Protein AF-A0A8T6RN78-F1 (afdb_monomer)

Radius of gyration: 11.67 Å; Cα contacts (8 Å, |Δi|>4): 93; chains: 1; bounding box: 35×21×26 Å

pLDDT: mean 88.54, std 10.12, range [36.47, 95.25]

Solvent-accessible surface area (backbone atoms only — not comparable to full-atom values): 4803 Å² total; per-residue (Å²): 136,47,59,30,59,59,52,7,47,56,47,12,69,76,64,74,46,59,44,72,60,31,22,48,49,43,43,50,17,22,54,76,65,76,44,61,52,81,76,55,44,48,72,54,52,49,50,28,44,70,65,36,37,43,53,51,33,55,75,71,66,46,80,62,41,68,59,53,47,52,49,53,52,50,54,48,58,78,45,34,79,78,33,64,74,82,127

Structure (mmCIF, N/CA/C/O backbone):
data_AF-A0A8T6RN78-F1
#
_entry.id   AF-A0A8T6RN78-F1
#
loop_
_atom_site.group_PDB
_atom_site.id
_atom_site.type_symbol
_atom_site.label_atom_id
_atom_site.label_alt_id
_atom_site.label_comp_id
_atom_site.label_asym_id
_atom_site.label_entity_id
_atom_site.label_seq_id
_atom_site.pdbx_PDB_ins_code
_atom_site.Cartn_x
_atom_site.Cartn_y
_atom_site.Cartn_z
_atom_site.occupancy
_atom_site.B_iso_or_equiv
_atom_site.auth_seq_id
_atom_site.auth_comp_id
_atom_site.auth_asym_id
_atom_site.auth_atom_id
_atom_site.pdbx_PDB_model_num
ATOM 1 N N . MET A 1 1 ? 14.941 -5.679 4.151 1.00 64.00 1 MET A N 1
ATOM 2 C CA . MET A 1 1 ? 13.570 -5.395 4.637 1.00 64.00 1 MET A CA 1
ATOM 3 C C . MET A 1 1 ? 12.656 -5.370 3.427 1.00 64.00 1 MET A C 1
ATOM 5 O O . MET A 1 1 ? 13.010 -4.697 2.467 1.00 64.00 1 MET A O 1
ATOM 9 N N . LYS A 1 2 ? 11.552 -6.125 3.420 1.00 83.50 2 LYS A N 1
ATOM 10 C CA . LYS A 1 2 ? 10.688 -6.223 2.232 1.00 83.50 2 LYS A CA 1
ATOM 11 C C . LYS A 1 2 ? 9.705 -5.050 2.171 1.00 83.50 2 LYS A C 1
ATOM 13 O O . LYS A 1 2 ? 9.233 -4.591 3.212 1.00 83.50 2 LYS A O 1
ATOM 18 N N . ALA A 1 3 ? 9.355 -4.588 0.968 1.00 85.62 3 ALA A N 1
ATOM 19 C CA . ALA A 1 3 ? 8.437 -3.457 0.791 1.00 85.62 3 ALA A CA 1
ATOM 20 C C . ALA A 1 3 ? 7.078 -3.647 1.509 1.00 85.62 3 ALA A C 1
ATOM 22 O O . ALA A 1 3 ? 6.638 -2.710 2.178 1.00 85.62 3 ALA A O 1
ATOM 23 N N . PRO A 1 4 ? 6.438 -4.838 1.499 1.00 90.31 4 PRO A N 1
ATOM 24 C CA . PRO A 1 4 ? 5.186 -5.052 2.224 1.00 90.31 4 PRO A CA 1
ATOM 25 C C . PRO A 1 4 ? 5.308 -4.956 3.743 1.00 90.31 4 PRO A C 1
ATOM 27 O O . PRO A 1 4 ? 4.359 -4.537 4.395 1.00 90.31 4 PRO A O 1
ATOM 30 N N . GLU A 1 5 ? 6.452 -5.331 4.315 1.00 91.06 5 GLU A N 1
ATOM 31 C CA . GLU A 1 5 ? 6.697 -5.231 5.759 1.00 91.06 5 GLU A CA 1
ATOM 32 C C . GLU A 1 5 ? 6.929 -3.776 6.167 1.00 91.06 5 GLU A C 1
ATOM 34 O O . GLU A 1 5 ? 6.341 -3.304 7.140 1.00 91.06 5 GLU A O 1
ATOM 39 N N . PHE A 1 6 ? 7.735 -3.053 5.384 1.00 91.56 6 PHE A N 1
ATOM 40 C CA . PHE A 1 6 ? 8.005 -1.633 5.592 1.00 91.56 6 PHE A CA 1
ATOM 41 C C . PHE A 1 6 ? 6.726 -0.791 5.501 1.00 91.56 6 PHE A C 1
ATOM 43 O O . PHE A 1 6 ? 6.362 -0.095 6.449 1.00 91.56 6 PHE A O 1
ATOM 50 N N . LEU A 1 7 ? 6.001 -0.901 4.385 1.00 93.31 7 LEU A N 1
ATOM 51 C CA . LEU A 1 7 ? 4.762 -0.155 4.162 1.00 93.31 7 LEU A CA 1
ATOM 52 C C . LEU A 1 7 ? 3.639 -0.629 5.088 1.00 93.31 7 LEU A C 1
ATOM 54 O O . LEU A 1 7 ? 2.841 0.179 5.559 1.00 93.31 7 LEU A O 1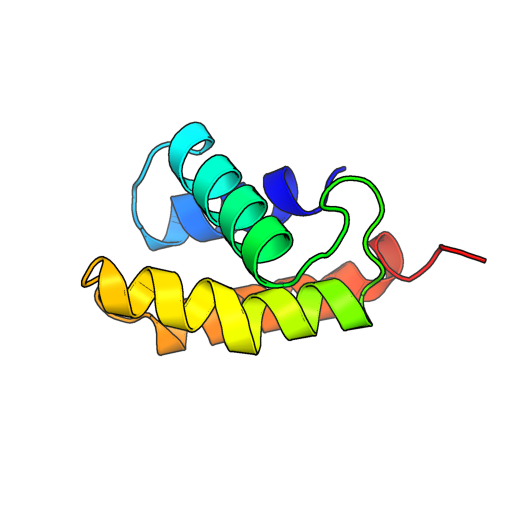
ATOM 58 N N . GLY A 1 8 ? 3.592 -1.931 5.382 1.00 94.06 8 GLY A N 1
ATOM 59 C CA . GLY A 1 8 ? 2.631 -2.515 6.310 1.00 94.06 8 GLY A CA 1
ATOM 60 C C . GLY A 1 8 ? 2.762 -1.941 7.718 1.00 94.06 8 GLY A C 1
ATOM 61 O O . GLY A 1 8 ? 1.741 -1.708 8.362 1.00 94.06 8 GLY A O 1
ATOM 62 N N . LYS A 1 9 ? 3.988 -1.652 8.177 1.00 94.69 9 LYS A N 1
ATOM 63 C CA . LYS A 1 9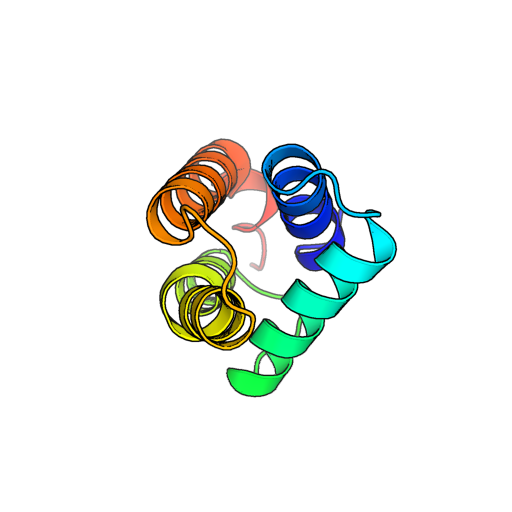 ? 4.235 -1.016 9.479 1.00 94.69 9 LYS A CA 1
ATOM 64 C C . LYS A 1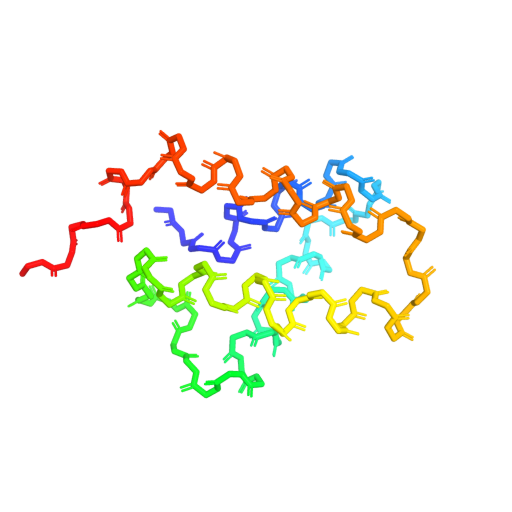 9 ? 3.676 0.402 9.536 1.00 94.69 9 LYS A C 1
ATOM 66 O O . LYS A 1 9 ? 2.915 0.707 10.447 1.00 94.69 9 LYS A O 1
ATOM 71 N N . ILE A 1 10 ? 3.973 1.224 8.532 1.00 93.62 10 ILE A N 1
ATOM 7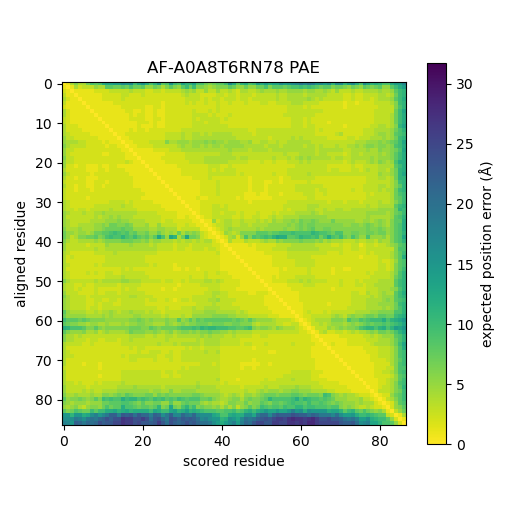2 C CA . ILE A 1 10 ? 3.469 2.603 8.468 1.00 93.62 10 ILE A CA 1
ATOM 73 C C . ILE A 1 10 ? 1.937 2.603 8.382 1.00 93.62 10 ILE A C 1
ATOM 75 O O . ILE A 1 10 ? 1.263 3.351 9.082 1.00 93.62 10 ILE A O 1
ATOM 79 N N . LEU A 1 11 ? 1.362 1.714 7.567 1.00 93.44 11 LEU A N 1
ATOM 80 C CA . LEU A 1 11 ? -0.089 1.591 7.439 1.00 93.44 11 LEU A CA 1
ATOM 81 C C . LEU A 1 11 ? -0.754 1.105 8.739 1.00 93.44 11 LEU A C 1
ATOM 83 O O . LEU A 1 11 ? -1.864 1.530 9.054 1.00 93.44 11 LEU A O 1
ATOM 87 N N . ALA A 1 12 ? -0.103 0.221 9.496 1.00 94.50 12 ALA A N 1
ATOM 88 C CA . ALA A 1 12 ? -0.584 -0.227 10.801 1.00 94.50 12 ALA A CA 1
ATOM 89 C C . ALA A 1 12 ? -0.608 0.920 11.820 1.00 94.50 12 ALA A C 1
ATOM 91 O O . ALA A 1 12 ? -1.599 1.071 12.531 1.00 94.50 12 ALA A O 1
ATOM 92 N N . GLU A 1 13 ? 0.432 1.757 11.836 1.00 93.94 13 GLU A N 1
ATOM 93 C CA . GLU A 1 13 ? 0.510 2.953 12.684 1.00 93.94 13 GLU A CA 1
ATOM 94 C C . GLU A 1 13 ? -0.607 3.954 12.358 1.00 93.94 13 GLU A C 1
ATOM 96 O O . GLU A 1 13 ? -1.269 4.447 13.267 1.00 93.94 13 GLU A O 1
ATOM 101 N N . GLU A 1 14 ? -0.887 4.194 11.074 1.00 91.88 14 GLU A N 1
ATOM 102 C CA . GLU A 1 14 ? -1.926 5.149 10.662 1.00 91.88 14 GLU A CA 1
ATOM 103 C C . GLU A 1 14 ? -3.358 4.655 10.890 1.00 91.88 14 GLU A C 1
ATOM 105 O O . GLU A 1 14 ? -4.279 5.452 11.054 1.00 91.88 14 GLU A O 1
ATOM 110 N N . THR A 1 15 ? -3.575 3.341 10.850 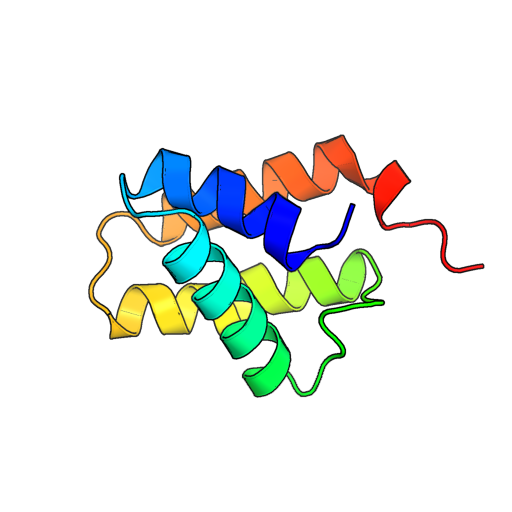1.00 89.25 15 THR A N 1
ATOM 111 C CA . THR A 1 15 ? -4.929 2.762 10.897 1.00 89.25 15 THR A CA 1
ATOM 112 C C . THR A 1 15 ? -5.264 2.109 12.234 1.00 89.25 15 THR A C 1
ATOM 114 O O . THR A 1 15 ? -6.399 1.671 12.426 1.00 89.25 15 THR A O 1
ATOM 117 N N . GLY A 1 16 ? -4.287 1.975 13.138 1.00 90.00 16 GLY A N 1
ATOM 118 C CA . GLY A 1 16 ? -4.413 1.211 14.382 1.00 90.00 16 GLY A CA 1
ATOM 119 C C . GLY A 1 16 ? -4.646 -0.291 14.167 1.00 90.00 16 GLY A C 1
ATOM 120 O O . GLY A 1 16 ? -5.011 -1.007 15.101 1.00 90.00 16 GLY A O 1
ATOM 121 N N . LYS A 1 17 ? -4.486 -0.794 12.936 1.00 90.25 17 LYS A N 1
ATOM 122 C CA . LYS A 1 17 ? -4.720 -2.202 12.593 1.00 90.25 17 LYS A CA 1
ATOM 123 C C . LYS A 1 17 ? -3.465 -3.038 12.825 1.00 90.25 17 LYS A C 1
ATOM 125 O O . LYS A 1 17 ? -2.343 -2.548 12.842 1.00 90.25 17 LYS A O 1
ATOM 130 N N . LYS A 1 18 ? -3.654 -4.353 12.969 1.00 92.19 18 LYS A N 1
ATOM 131 C CA . LYS A 1 18 ? -2.539 -5.298 13.112 1.00 92.19 18 LYS A CA 1
ATOM 132 C C . LYS A 1 18 ? -1.662 -5.294 11.856 1.00 92.19 18 LYS A C 1
ATOM 134 O O . LYS A 1 18 ? -2.185 -5.419 10.748 1.00 92.19 18 LYS A O 1
ATOM 139 N N . LEU A 1 19 ? -0.340 -5.286 12.055 1.00 92.38 19 LEU A N 1
ATOM 140 C CA . LEU A 1 19 ? 0.673 -5.332 10.992 1.00 92.38 19 LEU A CA 1
ATOM 141 C C . LEU A 1 19 ? 0.375 -6.399 9.933 1.00 92.38 19 LEU A C 1
ATOM 143 O O . LEU A 1 19 ? 0.416 -6.106 8.747 1.00 92.38 19 LEU A O 1
ATOM 147 N N . ILE A 1 20 ? 0.005 -7.614 10.346 1.00 92.12 20 ILE A N 1
ATOM 148 C CA . ILE A 1 20 ? -0.289 -8.718 9.422 1.00 92.12 20 ILE A CA 1
ATOM 149 C C . ILE A 1 20 ? -1.396 -8.381 8.407 1.00 92.12 20 ILE A C 1
ATOM 151 O O . ILE A 1 20 ? -1.279 -8.734 7.234 1.00 92.12 20 ILE A O 1
ATOM 155 N N . HIS A 1 21 ? -2.435 -7.643 8.814 1.00 91.88 21 HIS A N 1
ATOM 156 C CA . HIS A 1 21 ? -3.512 -7.227 7.911 1.00 91.88 21 HIS A CA 1
ATOM 157 C C . HIS A 1 21 ? -3.036 -6.139 6.944 1.00 91.88 21 HIS A C 1
ATOM 159 O O . HIS A 1 21 ? -3.354 -6.181 5.757 1.00 91.88 21 HIS A O 1
ATOM 165 N N . CYS A 1 22 ? -2.250 -5.186 7.443 1.00 93.69 22 CYS A N 1
ATOM 166 C CA . CYS A 1 22 ? -1.699 -4.095 6.648 1.00 93.69 22 CYS A CA 1
ATOM 167 C C . CYS A 1 22 ? -0.691 -4.615 5.618 1.00 93.69 22 CYS A C 1
ATOM 169 O O . CYS A 1 22 ? -0.836 -4.330 4.434 1.00 93.69 22 CYS A O 1
ATOM 171 N N . SER A 1 23 ? 0.251 -5.469 6.021 1.00 93.19 23 SER A N 1
ATOM 172 C CA . SER A 1 23 ? 1.187 -6.136 5.109 1.00 93.19 23 SER A CA 1
ATOM 173 C C . SER A 1 23 ? 0.458 -6.977 4.057 1.00 93.19 23 SER A C 1
ATOM 175 O O . SER A 1 23 ? 0.832 -6.958 2.884 1.00 93.19 23 SER A O 1
ATOM 177 N N . GLY A 1 24 ? -0.615 -7.678 4.443 1.00 93.44 24 GLY A N 1
ATOM 178 C CA . GLY A 1 24 ? -1.486 -8.389 3.505 1.00 93.44 24 GLY A CA 1
ATOM 179 C C . GLY A 1 24 ? -2.143 -7.452 2.488 1.00 93.44 24 GLY A C 1
ATOM 180 O O . GLY A 1 24 ? -2.134 -7.737 1.294 1.00 93.44 24 GLY A O 1
ATOM 181 N N . MET A 1 25 ? -2.640 -6.296 2.932 1.00 93.50 25 MET A N 1
ATOM 182 C CA . MET A 1 25 ? -3.219 -5.278 2.051 1.00 93.50 25 MET A CA 1
ATOM 183 C C . MET A 1 25 ? -2.201 -4.728 1.046 1.00 93.50 25 MET A C 1
ATOM 185 O O . MET A 1 25 ? -2.541 -4.572 -0.126 1.00 93.50 25 MET A O 1
ATOM 189 N N . ILE A 1 26 ? -0.953 -4.505 1.470 1.00 94.56 26 ILE A N 1
ATOM 190 C CA . ILE A 1 26 ? 0.127 -4.099 0.563 1.00 94.56 26 ILE A CA 1
ATOM 191 C C . ILE A 1 26 ? 0.410 -5.199 -0.466 1.00 94.56 26 ILE A C 1
ATOM 193 O O . ILE A 1 26 ? 0.417 -4.918 -1.660 1.00 94.56 26 ILE A O 1
ATOM 197 N N . ARG A 1 27 ? 0.568 -6.462 -0.041 1.00 94.12 27 ARG A N 1
ATOM 198 C CA . ARG A 1 27 ? 0.777 -7.597 -0.966 1.00 94.12 27 ARG A CA 1
ATOM 199 C C . ARG A 1 27 ? -0.343 -7.713 -2.000 1.00 94.12 27 ARG A C 1
ATOM 201 O O . ARG A 1 27 ? -0.080 -7.989 -3.165 1.00 94.12 27 ARG A O 1
ATOM 208 N N . LEU A 1 28 ? -1.586 -7.480 -1.586 1.00 94.31 28 LEU A N 1
ATOM 209 C CA . LEU A 1 28 ? -2.726 -7.478 -2.494 1.00 94.31 28 LEU A CA 1
ATOM 210 C C . LEU A 1 28 ? -2.690 -6.298 -3.480 1.00 94.31 28 LEU A C 1
ATOM 212 O O . LEU A 1 28 ? -3.042 -6.485 -4.638 1.00 94.31 28 LEU A O 1
ATOM 216 N N . ALA A 1 29 ? -2.228 -5.116 -3.065 1.00 94.81 29 ALA A N 1
ATOM 217 C CA . ALA A 1 29 ? -2.029 -3.985 -3.975 1.00 94.81 29 ALA A CA 1
ATOM 218 C C . ALA A 1 29 ? -0.944 -4.278 -5.031 1.00 94.81 29 ALA A C 1
ATOM 220 O O . ALA A 1 29 ? -1.142 -3.975 -6.203 1.00 94.81 29 ALA A O 1
ATOM 221 N N . PHE A 1 30 ? 0.161 -4.926 -4.641 1.00 94.38 30 PHE A N 1
ATOM 2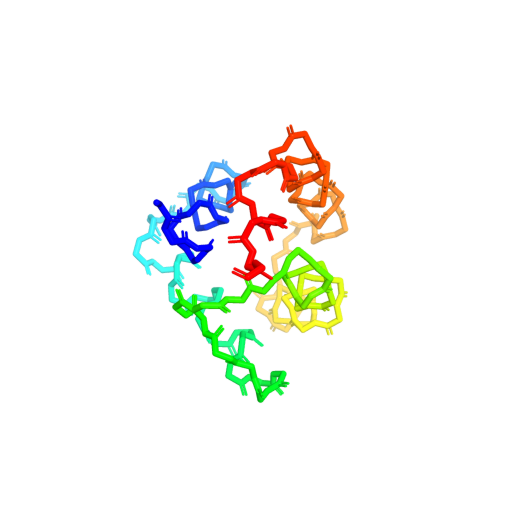22 C CA . PHE A 1 30 ? 1.179 -5.415 -5.585 1.00 94.38 30 PHE A CA 1
ATOM 223 C C . PHE A 1 30 ? 0.599 -6.424 -6.580 1.00 94.38 30 PHE A C 1
ATOM 225 O O . PHE A 1 30 ? 0.846 -6.323 -7.780 1.00 94.38 30 PHE A O 1
ATOM 232 N N . LYS A 1 31 ? -0.228 -7.357 -6.093 1.00 93.38 31 LYS A N 1
ATOM 233 C CA . LYS A 1 31 ? -0.910 -8.337 -6.944 1.00 93.38 31 LYS A CA 1
ATOM 234 C C . LYS A 1 31 ? -1.841 -7.669 -7.960 1.00 93.38 31 LYS A C 1
ATOM 236 O O . LYS A 1 31 ? -1.821 -8.057 -9.122 1.00 93.38 31 LYS A O 1
ATOM 241 N N . ASP A 1 32 ? -2.613 -6.661 -7.553 1.00 92.94 32 ASP A N 1
ATOM 242 C CA . ASP A 1 32 ? -3.490 -5.919 -8.474 1.00 92.94 32 ASP A CA 1
ATOM 243 C C . ASP A 1 32 ? -2.705 -5.165 -9.549 1.00 92.94 32 ASP A C 1
ATOM 245 O O . ASP A 1 32 ? -3.179 -5.018 -10.672 1.00 92.94 32 ASP A O 1
ATOM 249 N N . ALA A 1 33 ? -1.504 -4.700 -9.203 1.00 91.69 33 ALA A N 1
ATOM 250 C CA . ALA A 1 33 ? -0.594 -4.035 -10.124 1.00 91.69 33 ALA A CA 1
ATOM 251 C C . ALA A 1 33 ? 0.189 -5.004 -11.024 1.00 91.69 33 ALA A C 1
ATOM 253 O O . ALA A 1 33 ? 0.979 -4.555 -11.854 1.00 91.69 33 ALA A O 1
ATOM 254 N N . ASN A 1 34 ? 0.003 -6.320 -10.858 1.00 92.38 34 ASN A N 1
ATOM 255 C CA . ASN A 1 34 ? 0.810 -7.358 -11.497 1.00 92.38 34 ASN A CA 1
ATOM 256 C C . ASN A 1 34 ? 2.324 -7.142 -11.277 1.00 92.38 34 ASN A C 1
ATOM 258 O O . ASN A 1 34 ? 3.128 -7.235 -12.206 1.00 92.38 34 ASN A O 1
ATOM 262 N N . LYS A 1 35 ? 2.701 -6.795 -10.039 1.00 90.44 35 LYS A N 1
ATOM 263 C CA . LYS A 1 35 ? 4.080 -6.529 -9.606 1.00 90.44 35 LYS A CA 1
ATOM 264 C C . LYS A 1 35 ? 4.528 -7.529 -8.547 1.00 90.44 35 LYS A C 1
ATOM 266 O O . LYS A 1 35 ? 3.718 -7.982 -7.737 1.00 90.44 35 LYS A O 1
ATOM 271 N N . ASP A 1 36 ? 5.825 -7.822 -8.524 1.00 87.00 36 ASP A N 1
ATOM 272 C CA . ASP A 1 36 ? 6.421 -8.670 -7.494 1.00 87.00 36 ASP A CA 1
ATOM 273 C C . ASP A 1 36 ? 6.556 -7.885 -6.171 1.00 87.00 36 ASP A C 1
ATOM 275 O O . ASP A 1 36 ? 7.245 -6.864 -6.131 1.00 87.00 36 ASP A O 1
ATOM 279 N N . PRO A 1 37 ? 5.899 -8.314 -5.076 1.00 84.50 37 PRO A N 1
ATOM 280 C CA . PRO A 1 37 ? 6.026 -7.666 -3.774 1.00 84.50 37 PRO A CA 1
ATOM 281 C C . PRO A 1 37 ? 7.367 -7.927 -3.067 1.00 84.50 37 PRO A C 1
ATOM 283 O O . PRO A 1 37 ? 7.680 -7.223 -2.105 1.00 84.50 37 PRO A O 1
ATOM 286 N N . ASP A 1 38 ? 8.131 -8.943 -3.467 1.00 81.56 38 ASP A N 1
ATOM 287 C CA . ASP A 1 38 ? 9.365 -9.361 -2.800 1.00 81.56 38 ASP A CA 1
ATOM 288 C C . ASP A 1 38 ? 10.623 -8.697 -3.395 1.00 81.56 38 ASP A C 1
ATOM 290 O O . ASP A 1 38 ? 11.589 -8.495 -2.656 1.00 81.56 38 ASP A O 1
ATOM 294 N N . THR A 1 39 ? 10.591 -8.268 -4.663 1.00 82.06 39 THR A N 1
ATOM 295 C CA . THR A 1 39 ? 11.694 -7.534 -5.323 1.00 82.06 39 THR A CA 1
ATOM 296 C C . THR A 1 39 ? 11.274 -6.264 -6.095 1.00 82.06 39 THR A C 1
ATOM 298 O O . THR A 1 39 ? 11.726 -6.072 -7.225 1.00 82.06 39 THR A O 1
ATOM 301 N N . PRO A 1 40 ? 10.425 -5.370 -5.551 1.00 79.50 40 PRO A N 1
ATOM 302 C CA . PRO A 1 40 ? 10.006 -4.184 -6.288 1.00 79.50 40 PRO A CA 1
ATOM 303 C C . PRO A 1 40 ? 11.048 -3.065 -6.219 1.00 79.50 40 PRO A C 1
ATOM 305 O O . PRO A 1 40 ? 11.625 -2.795 -5.162 1.00 79.50 40 PRO A O 1
ATOM 308 N N . ILE A 1 41 ? 11.227 -2.345 -7.326 1.00 86.44 41 ILE A N 1
ATOM 309 C CA . ILE A 1 41 ? 12.044 -1.122 -7.341 1.00 86.44 41 ILE A CA 1
ATOM 310 C C . ILE A 1 41 ? 11.226 0.087 -6.883 1.00 86.44 41 ILE A C 1
ATOM 312 O O . ILE A 1 41 ? 10.006 0.122 -7.039 1.00 86.44 41 ILE A O 1
ATOM 316 N N . TYR A 1 42 ? 11.896 1.132 -6.389 1.00 87.50 42 TYR A N 1
ATOM 317 C CA . TYR A 1 42 ? 11.266 2.369 -5.899 1.00 87.50 42 TYR A CA 1
ATOM 318 C C . TYR A 1 42 ? 10.100 2.878 -6.769 1.00 87.50 42 TYR A C 1
ATOM 320 O O . TYR A 1 42 ? 9.026 3.187 -6.251 1.00 87.50 42 TYR A O 1
ATOM 328 N N . LYS A 1 43 ? 10.295 2.936 -8.095 1.00 88.81 43 LYS A N 1
ATOM 329 C CA . LYS A 1 43 ? 9.277 3.419 -9.041 1.00 88.81 43 LYS A CA 1
ATOM 330 C C . LYS A 1 43 ? 8.000 2.574 -8.993 1.00 88.81 43 LYS A C 1
ATOM 332 O O . LYS A 1 43 ? 6.908 3.131 -8.995 1.00 88.81 43 LYS A O 1
ATOM 337 N N . GLU A 1 44 ? 8.142 1.256 -8.915 1.00 90.81 44 GLU A N 1
ATOM 338 C CA . GLU A 1 44 ? 7.016 0.324 -8.848 1.00 90.81 44 GLU A CA 1
ATOM 339 C C . GLU A 1 44 ? 6.312 0.407 -7.500 1.00 90.81 44 GLU A C 1
ATOM 341 O O . GLU A 1 44 ? 5.087 0.435 -7.451 1.00 90.81 44 GLU A O 1
ATOM 346 N N . ILE A 1 45 ? 7.068 0.519 -6.404 1.00 91.81 45 ILE A N 1
ATOM 347 C CA . ILE A 1 45 ? 6.483 0.688 -5.070 1.00 91.81 45 ILE A CA 1
ATOM 348 C C . ILE A 1 45 ? 5.633 1.964 -5.028 1.00 91.81 45 ILE A C 1
ATOM 350 O O . ILE A 1 45 ? 4.501 1.940 -4.542 1.00 91.81 45 ILE A O 1
ATOM 354 N N . LYS A 1 46 ? 6.156 3.072 -5.567 1.00 92.50 46 LYS A N 1
ATOM 355 C CA . LYS A 1 46 ? 5.435 4.345 -5.631 1.00 92.50 46 LYS A CA 1
ATOM 356 C C . LYS A 1 46 ? 4.146 4.220 -6.449 1.00 92.50 46 LYS A C 1
ATOM 358 O O . LYS A 1 46 ? 3.089 4.620 -5.970 1.00 92.50 46 LYS A O 1
ATOM 363 N N . GLU A 1 47 ? 4.220 3.602 -7.627 1.00 93.12 47 GLU A N 1
ATOM 364 C CA . GLU A 1 47 ? 3.055 3.346 -8.482 1.00 93.12 47 GLU A CA 1
ATOM 365 C C . GLU A 1 47 ? 1.990 2.493 -7.769 1.00 93.12 47 GLU A C 1
ATOM 367 O O . GLU A 1 47 ? 0.800 2.813 -7.816 1.00 93.12 47 GLU A O 1
ATOM 372 N N . VAL A 1 48 ? 2.410 1.439 -7.061 1.00 94.69 48 VAL A N 1
ATOM 373 C CA . VAL A 1 48 ? 1.520 0.564 -6.285 1.00 94.69 48 VAL A CA 1
ATOM 374 C C . VAL A 1 48 ? 0.799 1.343 -5.186 1.00 94.69 48 VAL A C 1
ATOM 376 O O . VAL A 1 48 ? -0.416 1.197 -5.026 1.00 94.69 48 VAL A O 1
A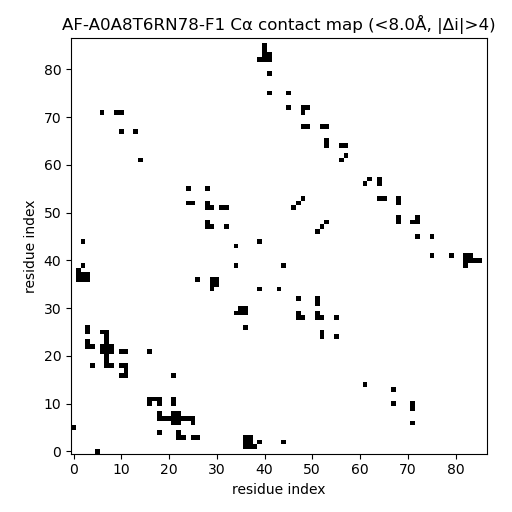TOM 379 N N . ILE A 1 49 ? 1.515 2.191 -4.444 1.00 94.25 49 ILE A N 1
ATOM 380 C CA . ILE A 1 49 ? 0.926 3.015 -3.383 1.00 94.25 49 ILE A CA 1
ATOM 381 C C . ILE A 1 49 ? -0.103 3.987 -3.978 1.00 94.25 49 ILE A C 1
ATOM 383 O O . ILE A 1 49 ? -1.260 3.999 -3.555 1.00 94.25 49 ILE A O 1
ATOM 387 N N . GLU A 1 50 ? 0.296 4.776 -4.976 1.00 93.75 50 GLU A N 1
ATOM 388 C CA . GLU A 1 50 ? -0.522 5.873 -5.505 1.00 93.75 50 GLU A CA 1
ATOM 389 C C . GLU A 1 50 ? -1.777 5.375 -6.241 1.00 93.75 50 GLU A C 1
ATOM 391 O O . GLU A 1 50 ? -2.852 5.955 -6.075 1.00 93.75 50 GLU A O 1
ATOM 396 N N . ASN A 1 51 ? -1.678 4.276 -6.999 1.00 92.62 51 ASN A N 1
ATOM 397 C CA . ASN A 1 51 ? -2.747 3.850 -7.910 1.00 92.62 51 ASN A CA 1
ATOM 398 C C . ASN A 1 51 ? -3.580 2.661 -7.416 1.00 92.62 51 ASN A C 1
ATOM 400 O O . ASN A 1 51 ? -4.754 2.554 -7.783 1.00 92.62 51 ASN A O 1
ATOM 404 N N . TYR A 1 52 ? -3.002 1.764 -6.613 1.00 95.25 52 TYR A N 1
ATOM 405 C CA . TYR A 1 52 ? -3.641 0.493 -6.244 1.00 95.25 52 TYR A CA 1
ATOM 406 C C . TYR A 1 52 ? -3.983 0.433 -4.760 1.00 95.25 52 TYR A C 1
ATOM 408 O O . TYR A 1 52 ? -5.113 0.102 -4.395 1.00 95.25 52 TYR A O 1
ATOM 416 N N . LEU A 1 53 ? -3.049 0.822 -3.890 1.00 94.25 53 LEU A N 1
ATOM 417 C CA . LEU A 1 53 ? -3.313 0.871 -2.458 1.00 94.25 53 LEU A CA 1
ATOM 418 C C . LEU A 1 53 ? -4.382 1.912 -2.128 1.00 94.25 53 LEU A C 1
ATOM 420 O O . LEU A 1 53 ? -5.293 1.601 -1.364 1.00 94.25 53 LEU A O 1
ATOM 424 N N . LYS A 1 54 ? -4.327 3.101 -2.746 1.00 92.88 54 LYS A N 1
ATOM 425 C CA . LYS A 1 54 ? -5.357 4.135 -2.563 1.00 92.88 54 LYS A CA 1
ATOM 426 C C . LYS A 1 54 ? -6.760 3.591 -2.850 1.00 92.88 54 LYS A C 1
ATOM 428 O O . LYS A 1 54 ? -7.620 3.634 -1.976 1.00 92.88 54 LYS A O 1
ATOM 433 N N . LYS A 1 55 ? -6.950 2.960 -4.016 1.00 92.50 55 LYS A N 1
ATOM 434 C CA . LYS A 1 55 ? -8.226 2.328 -4.398 1.00 92.50 55 LYS A CA 1
ATOM 435 C C . LYS A 1 55 ? -8.686 1.294 -3.374 1.00 92.50 55 LYS A C 1
ATOM 437 O O . LYS A 1 55 ? -9.865 1.236 -3.044 1.00 92.50 55 LYS A O 1
ATOM 442 N N . ARG A 1 56 ? -7.770 0.474 -2.848 1.00 91.44 56 ARG A N 1
ATOM 443 C CA . ARG A 1 56 ? -8.103 -0.508 -1.806 1.00 91.44 56 ARG A CA 1
ATOM 444 C C . ARG A 1 56 ? -8.570 0.157 -0.518 1.00 91.44 56 ARG A C 1
ATOM 446 O O . ARG A 1 56 ? -9.575 -0.287 0.028 1.00 91.44 56 ARG A O 1
ATOM 453 N N . LEU A 1 57 ? -7.871 1.192 -0.051 1.00 91.25 57 LEU A N 1
ATOM 454 C CA . LEU A 1 57 ? -8.249 1.948 1.147 1.00 91.25 57 LEU A CA 1
ATOM 455 C C . LEU A 1 57 ? -9.631 2.592 0.989 1.00 91.25 57 LEU A C 1
ATOM 457 O O . LEU A 1 57 ? -10.460 2.468 1.891 1.00 91.25 57 LEU A O 1
ATOM 461 N N . ASP A 1 58 ? -9.899 3.182 -0.175 1.00 90.06 58 ASP A N 1
ATOM 462 C CA . ASP A 1 58 ? -11.195 3.780 -0.503 1.00 90.06 58 ASP A CA 1
ATOM 463 C C . ASP A 1 58 ? -12.308 2.716 -0.529 1.00 90.06 58 ASP A C 1
ATOM 465 O O . ASP A 1 58 ? -13.361 2.890 0.089 1.00 90.06 58 ASP A O 1
ATOM 469 N N . ASN A 1 59 ? -12.050 1.555 -1.145 1.00 90.06 59 ASN A N 1
ATOM 470 C CA . ASN A 1 59 ? -13.003 0.441 -1.220 1.00 90.06 59 ASN A CA 1
ATOM 471 C C . ASN A 1 59 ? -13.364 -0.137 0.155 1.00 90.06 59 ASN A C 1
ATOM 473 O O . ASN A 1 59 ? -14.505 -0.544 0.375 1.00 90.06 59 ASN A O 1
ATOM 477 N N . VAL A 1 60 ? -12.412 -0.173 1.094 1.00 87.50 60 VAL A N 1
ATOM 478 C CA . VAL A 1 60 ? -12.669 -0.625 2.473 1.00 87.50 60 VAL A CA 1
ATOM 479 C C . VAL A 1 60 ? -13.106 0.509 3.4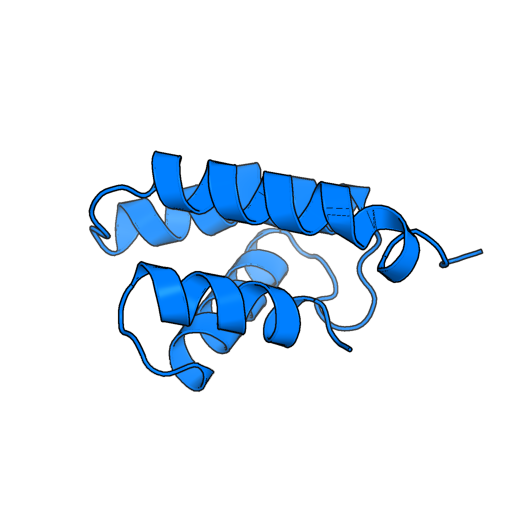07 1.00 87.50 60 VAL A C 1
ATOM 481 O O . VAL A 1 60 ? -13.166 0.305 4.621 1.00 87.50 60 VAL A O 1
ATOM 484 N N . LYS A 1 61 ? -13.415 1.692 2.856 1.00 87.94 61 LYS A N 1
ATOM 485 C CA . LYS A 1 61 ? -13.880 2.885 3.578 1.00 87.94 61 LYS A CA 1
ATOM 486 C C . LYS A 1 61 ? -12.943 3.313 4.717 1.00 87.94 61 LYS A C 1
ATOM 488 O O . LYS A 1 61 ? -13.403 3.736 5.778 1.00 87.94 61 LYS A O 1
ATOM 493 N N . ILE A 1 62 ? -11.628 3.191 4.516 1.00 85.94 62 ILE A N 1
ATOM 494 C CA . ILE A 1 62 ? -10.640 3.760 5.443 1.00 85.94 62 ILE A CA 1
ATOM 495 C C . ILE A 1 62 ? -10.760 5.284 5.367 1.00 85.94 62 ILE A C 1
ATOM 497 O O . ILE A 1 62 ? -10.625 5.876 4.298 1.00 85.94 62 ILE A O 1
ATOM 501 N N . GLN A 1 63 ? -11.011 5.922 6.508 1.00 84.06 63 GLN A N 1
ATOM 502 C CA . GLN A 1 63 ? -10.989 7.378 6.599 1.00 84.06 63 GLN A CA 1
ATOM 503 C C . GLN A 1 63 ? -9.562 7.894 6.367 1.00 84.06 63 GLN A C 1
ATOM 505 O O . GLN A 1 63 ? -8.596 7.240 6.755 1.00 84.06 63 GLN A O 1
ATOM 510 N N . ASN A 1 64 ? -9.430 9.077 5.762 1.00 88.00 64 ASN A N 1
ATOM 511 C CA . ASN A 1 64 ? -8.139 9.728 5.507 1.00 88.00 64 ASN A CA 1
ATOM 512 C C . ASN A 1 64 ? -7.176 8.930 4.594 1.00 88.00 64 ASN A C 1
ATOM 514 O O . ASN A 1 64 ? -5.958 8.971 4.776 1.00 88.00 64 ASN A O 1
ATOM 518 N N . SER A 1 65 ? -7.696 8.219 3.587 1.00 90.94 65 SER A N 1
ATOM 519 C CA . SER A 1 65 ? -6.870 7.483 2.617 1.00 90.94 65 SER A CA 1
ATOM 520 C C . SER A 1 65 ? -5.819 8.378 1.945 1.00 90.94 65 SER A C 1
ATOM 522 O O . SER A 1 65 ? -4.655 7.993 1.869 1.00 90.94 65 SER A O 1
ATOM 524 N N . ASP A 1 66 ? -6.168 9.606 1.555 1.00 91.69 66 ASP A N 1
ATOM 525 C CA . ASP A 1 66 ? -5.219 10.566 0.971 1.00 91.69 66 ASP A CA 1
ATOM 526 C C . ASP A 1 66 ? -4.054 10.926 1.907 1.00 91.69 66 ASP A C 1
ATOM 528 O O . ASP A 1 66 ? -2.905 11.003 1.463 1.00 91.69 66 ASP A O 1
ATOM 532 N N . GLY A 1 67 ? -4.322 11.128 3.202 1.00 93.50 67 GLY A N 1
ATOM 533 C CA . GLY A 1 67 ? -3.283 11.417 4.192 1.00 93.50 67 GLY A CA 1
ATOM 534 C C . GLY A 1 67 ? -2.323 10.242 4.370 1.00 93.50 67 GLY A C 1
ATOM 535 O O . GLY A 1 67 ? -1.104 10.426 4.345 1.00 93.50 67 GLY A O 1
ATOM 536 N N . ILE A 1 68 ? -2.872 9.028 4.442 1.00 93.94 68 ILE A N 1
ATOM 537 C CA . ILE A 1 68 ? -2.099 7.784 4.538 1.00 93.94 68 ILE A CA 1
ATOM 538 C C . ILE A 1 68 ? -1.192 7.617 3.316 1.00 93.94 68 ILE A C 1
ATOM 540 O O . ILE A 1 68 ? -0.001 7.345 3.460 1.00 93.94 68 ILE A O 1
ATOM 544 N N . ILE A 1 69 ? -1.726 7.823 2.109 1.00 94.75 69 ILE A N 1
ATOM 545 C CA . ILE A 1 69 ? -0.959 7.714 0.864 1.00 94.75 69 ILE A CA 1
ATOM 546 C C . ILE A 1 69 ? 0.188 8.726 0.828 1.00 94.75 69 ILE A C 1
ATOM 548 O O . ILE A 1 69 ? 1.324 8.349 0.537 1.00 94.75 69 ILE A O 1
ATOM 552 N N . ARG A 1 70 ? -0.065 9.988 1.197 1.00 95.25 70 ARG A N 1
ATOM 553 C CA . ARG A 1 70 ? 0.990 11.012 1.279 1.00 95.25 70 ARG A CA 1
ATOM 554 C C . ARG A 1 70 ? 2.090 10.617 2.262 1.00 95.25 70 ARG A C 1
ATOM 556 O O . ARG A 1 70 ? 3.268 10.767 1.937 1.00 95.25 70 ARG A O 1
ATOM 563 N N . LYS A 1 71 ? 1.728 10.083 3.434 1.00 94.75 71 LYS A N 1
ATOM 564 C CA . LYS A 1 71 ? 2.704 9.615 4.426 1.00 94.75 71 LYS A CA 1
ATOM 565 C C . LYS A 1 71 ? 3.530 8.445 3.892 1.00 94.75 71 LYS A C 1
ATOM 567 O O . LYS A 1 71 ? 4.753 8.490 3.980 1.00 94.75 71 LYS A O 1
ATOM 572 N N . LEU A 1 72 ? 2.893 7.450 3.277 1.00 94.00 72 LEU A N 1
ATOM 573 C CA . LEU A 1 72 ? 3.580 6.299 2.684 1.00 94.00 72 LEU A CA 1
ATOM 574 C C . LEU A 1 72 ? 4.574 6.711 1.590 1.00 94.00 72 LEU A C 1
ATOM 576 O O . LEU A 1 72 ? 5.709 6.244 1.602 1.00 94.00 72 LEU A O 1
ATOM 580 N N . VAL A 1 73 ? 4.190 7.614 0.682 1.00 93.75 73 VAL A N 1
ATOM 581 C CA . VAL A 1 73 ? 5.091 8.119 -0.371 1.00 93.75 73 VAL A CA 1
ATOM 582 C C . VAL A 1 73 ? 6.234 8.947 0.222 1.00 93.75 73 VAL A C 1
ATOM 584 O O . VAL A 1 73 ? 7.378 8.808 -0.212 1.00 93.75 73 VAL A O 1
ATOM 587 N N . SER A 1 74 ? 5.958 9.777 1.232 1.00 94.44 74 SER A N 1
ATOM 588 C CA . SER A 1 74 ? 6.988 10.536 1.951 1.00 94.44 74 SER A CA 1
ATOM 589 C C . SER A 1 74 ? 8.015 9.605 2.601 1.00 94.44 74 SER A C 1
ATOM 591 O O . SER A 1 74 ? 9.216 9.769 2.392 1.00 94.44 74 SER A O 1
ATOM 593 N N . GLU A 1 75 ? 7.564 8.600 3.352 1.00 93.06 75 GLU A N 1
ATOM 594 C CA . GLU A 1 75 ? 8.454 7.631 3.996 1.00 93.06 75 GLU A CA 1
ATOM 595 C C . GLU A 1 75 ? 9.209 6.775 2.974 1.00 93.06 75 GLU A C 1
ATOM 597 O O . GLU A 1 75 ? 10.405 6.542 3.142 1.00 93.06 75 GLU A O 1
ATOM 602 N N . LEU A 1 76 ? 8.569 6.378 1.871 1.00 91.12 76 LEU A N 1
ATOM 603 C CA . LEU A 1 76 ? 9.247 5.697 0.769 1.00 91.12 76 LEU A CA 1
ATOM 604 C C . LEU A 1 76 ? 10.351 6.570 0.153 1.00 91.12 76 LEU A C 1
ATOM 606 O O . LEU A 1 76 ? 11.438 6.071 -0.115 1.00 91.12 76 LEU A O 1
ATOM 610 N N . THR A 1 77 ? 10.095 7.866 -0.043 1.00 91.00 77 THR A N 1
ATOM 611 C CA . THR A 1 77 ? 11.068 8.817 -0.611 1.00 91.00 77 THR A CA 1
ATOM 612 C C . THR A 1 77 ? 12.254 9.027 0.331 1.00 91.00 77 THR A C 1
ATOM 614 O O . THR A 1 77 ? 13.402 8.974 -0.102 1.00 91.00 77 THR A O 1
ATOM 617 N N . LYS A 1 78 ? 12.008 9.182 1.640 1.00 90.56 78 LYS A N 1
ATOM 618 C CA . LYS A 1 78 ? 13.076 9.269 2.657 1.00 90.56 78 LYS A CA 1
ATOM 619 C C . LYS A 1 78 ? 13.946 8.013 2.704 1.00 90.56 78 LYS A C 1
ATOM 621 O O . LYS A 1 78 ? 15.131 8.096 3.005 1.00 90.56 78 LYS A O 1
ATOM 626 N N . ASN A 1 79 ? 13.355 6.862 2.397 1.00 87.62 79 ASN A N 1
ATOM 627 C CA . ASN A 1 79 ? 14.015 5.562 2.390 1.00 87.62 79 ASN A CA 1
ATOM 628 C C . ASN A 1 79 ? 14.334 5.077 0.966 1.00 87.62 79 ASN A C 1
ATOM 630 O O . ASN A 1 79 ? 14.529 3.880 0.753 1.00 87.62 79 ASN A O 1
ATOM 634 N N . GLN A 1 80 ? 14.396 5.983 -0.019 1.00 83.06 80 GLN A N 1
ATOM 635 C CA . GLN A 1 80 ? 14.590 5.621 -1.424 1.00 83.06 80 GLN A CA 1
ATOM 636 C C . GLN A 1 80 ? 15.847 4.771 -1.620 1.00 83.06 80 GLN A C 1
ATOM 638 O O . GLN A 1 80 ? 15.794 3.799 -2.370 1.00 83.06 80 GLN A O 1
ATOM 643 N N . SER A 1 81 ? 16.944 5.081 -0.922 1.00 81.75 81 SER A N 1
ATOM 644 C CA . SER A 1 81 ? 18.219 4.345 -0.970 1.00 81.75 81 SER A CA 1
ATOM 645 C C . SER A 1 81 ? 18.084 2.844 -0.675 1.00 81.75 81 SER A C 1
ATOM 647 O O . SER A 1 81 ? 18.856 2.052 -1.205 1.00 81.75 81 SER A O 1
ATOM 649 N N . ILE A 1 82 ? 17.075 2.434 0.102 1.00 79.38 82 ILE A N 1
ATOM 650 C CA . ILE A 1 82 ? 16.800 1.026 0.432 1.00 79.38 82 ILE A CA 1
ATOM 651 C C . ILE A 1 82 ? 16.200 0.277 -0.766 1.00 79.38 82 ILE A C 1
ATOM 653 O O . ILE A 1 82 ? 16.444 -0.913 -0.939 1.00 79.38 82 ILE A O 1
ATOM 657 N N . PHE A 1 83 ? 15.422 0.970 -1.599 1.00 76.75 83 PHE A N 1
ATOM 658 C CA . PHE A 1 83 ? 14.627 0.383 -2.687 1.00 76.75 83 PHE A CA 1
ATOM 659 C C . PHE A 1 83 ? 15.108 0.788 -4.089 1.00 76.75 83 PHE A C 1
ATOM 661 O O . PHE A 1 83 ? 14.446 0.502 -5.087 1.00 76.75 83 PHE A O 1
ATOM 668 N N . SER A 1 84 ? 16.234 1.499 -4.175 1.00 66.00 84 SER A N 1
ATOM 669 C CA . SER A 1 84 ? 16.847 1.944 -5.436 1.00 66.00 84 SER A CA 1
ATOM 670 C C . SER A 1 84 ? 18.092 1.146 -5.83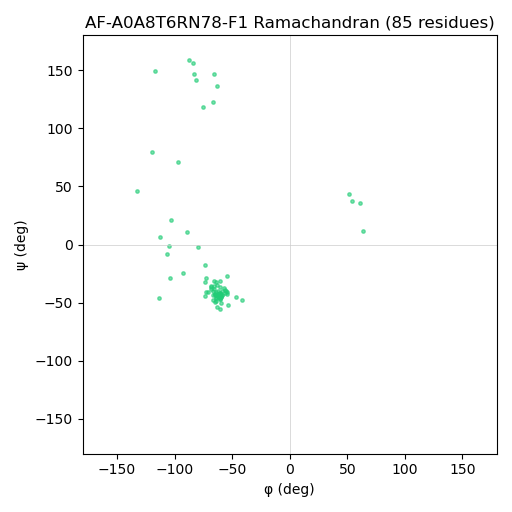1 1.00 66.00 84 SER A C 1
ATOM 672 O O . SER A 1 84 ? 18.615 1.356 -6.920 1.00 66.00 84 SER A O 1
ATOM 674 N N . LEU A 1 85 ? 18.515 0.177 -5.014 1.00 51.66 85 LEU A N 1
ATOM 675 C CA . LEU A 1 85 ? 19.588 -0.766 -5.338 1.00 51.66 85 LEU A CA 1
ATOM 676 C C . LEU A 1 85 ? 19.010 -2.089 -5.859 1.00 51.66 85 LEU A C 1
ATOM 678 O O . LEU A 1 85 ? 19.046 -3.116 -5.189 1.00 51.66 85 LEU A O 1
ATOM 682 N N . ALA A 1 86 ? 18.471 -2.037 -7.071 1.00 44.78 86 ALA A N 1
ATOM 683 C CA . ALA A 1 86 ? 18.448 -3.181 -7.973 1.00 44.78 86 ALA A CA 1
ATOM 684 C C . ALA A 1 86 ? 19.226 -2.743 -9.221 1.00 44.78 86 ALA A C 1
ATOM 686 O O . ALA A 1 86 ? 18.640 -2.246 -10.182 1.00 44.78 86 ALA A O 1
ATOM 687 N N . ILE A 1 87 ? 20.556 -2.791 -9.119 1.00 36.47 87 ILE A N 1
ATOM 688 C CA . ILE A 1 87 ? 21.471 -2.753 -10.267 1.00 36.47 87 ILE A CA 1
ATOM 689 C C . ILE A 1 87 ? 21.937 -4.186 -10.475 1.00 36.47 87 ILE A C 1
ATOM 691 O O . ILE A 1 87 ? 22.304 -4.808 -9.450 1.00 36.47 87 ILE A O 1
#

Nearest PDB structures (foldseek):
  3k0d-assembly2_B-2  TM=4.176E-01  e=8.286E+00  Bacillus cereus
  3k0d-assembly2_B-3  TM=4.176E-01  e=8.286E+00  Bacillus cereus
  3k0d-assembly2_B-4  TM=4.176E-01  e=8.286E+00  Bacillus cereus
  7qni-assembly1_AAA  TM=3.727E-01  e=6.257E+00  Escherichia coli str. K-12 substr. MG1655

Sequence (87 aa):
MKAPEFLGKILAEETGKKLIHCSGMIRLAFKDANKDPDTPIYKEIKEVIENYLKKRLDNVKIQNSDGIIRKLVSELTKNQSIFSLAI

Secondary structure (DSSP, 8-state):
--HHHHHHHHHHHHH---HHHHHHHHHHHHHHTT--SSS--HHHHHHHIIIIIHHHHHHTT-TTHHHHHHHHHHHHHHTHHHHS---

Foldseek 3Di:
DFLLQVLLVLVCVVQVDDSVVSSVLLVVLCVVVVHDRRQAALVSSLCSLPPRSLVVCVVVVPPPSVVSSVVSNVVSVVVNVVRHPPD

Mean predicted aligned error: 4.0 Å